Protein 1R69 (pdb70)

Organism: Enterobacteria phage 434 (NCBI:txid10712)

CATH classification: 1.10.260.40

Structure (mmCIF, N/CA/C/O backbone):
data_1R69
#
_entry.id   1R69
#
_cell.length_a   32.800
_cell.length_b   37.500
_cell.length_c   44.600
_cell.angle_alpha   90.00
_cell.angle_beta   90.00
_cell.angle_gamma   90.00
#
_symmetry.space_group_name_H-M   'P 21 21 21'
#
loop_
_entity.id
_entity.type
_entity.pdbx_description
1 polymer 'REPRESSOR PROTEIN CI'
2 water water
#
loop_
_atom_site.group_PDB
_atom_site.id
_atom_site.type_symbol
_atom_site.label_atom_id
_atom_site.label_alt_id
_atom_site.label_comp_id
_atom_site.label_asym_id
_atom_site.label_entity_id
_atom_site.label_seq_id
_atom_site.pdbx_PDB_ins_code
_atom_site.Cartn_x
_atom_site.Cartn_y
_atom_site.Cartn_z
_atom_site.occupancy
_atom_site.B_iso_or_equiv
_atom_site.auth_seq_id
_atom_site.auth_comp_id
_atom_site.auth_asym_id
_atom_site.auth_atom_id
_atom_site.pdbx_PDB_model_num
ATOM 1 N N . SER A 1 1 ? -9.592 -9.889 23.587 1.00 22.84 1 SER A N 1
ATOM 2 C CA . SER A 1 1 ? -10.028 -9.538 22.229 1.00 2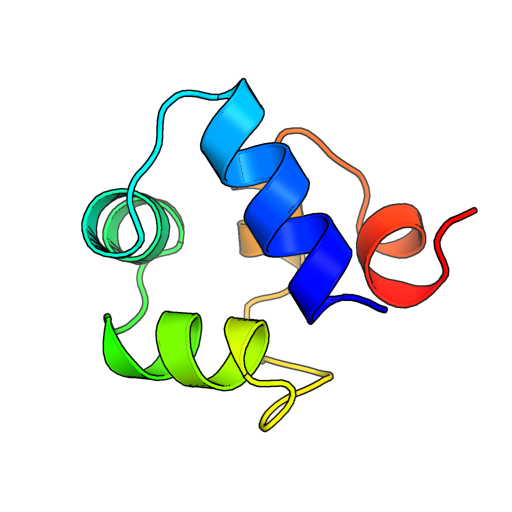3.16 1 SER A CA 1
ATOM 3 C C . SER A 1 1 ? -9.996 -8.019 22.091 1.00 18.19 1 SER A C 1
ATOM 4 O O . SER A 1 1 ? -9.600 -7.316 23.024 1.00 15.37 1 SER A O 1
ATOM 7 N N . ILE A 1 2 ? -10.402 -7.550 20.932 1.00 18.89 2 ILE A N 1
ATOM 8 C CA . ILE A 1 2 ? -10.398 -6.112 20.640 1.00 18.64 2 ILE A CA 1
ATOM 9 C C . ILE A 1 2 ? -11.298 -5.287 21.542 1.00 15.56 2 ILE A C 1
ATOM 10 O O . ILE A 1 2 ? -10.917 -4.143 21.832 1.00 16.95 2 ILE A O 1
ATOM 15 N N . SER A 1 3 ? -12.427 -5.808 21.965 1.00 16.54 3 SER A N 1
ATOM 16 C CA . SER A 1 3 ? -13.366 -5.095 22.843 1.00 15.19 3 SER A CA 1
ATOM 17 C C . SER A 1 3 ? -12.745 -4.833 24.214 1.00 15.48 3 SER A C 1
ATOM 18 O O . SER A 1 3 ? -12.891 -3.724 24.761 1.00 16.20 3 SER A O 1
ATOM 21 N N . SER A 1 4 ? -12.056 -5.841 24.738 1.00 13.66 4 SER A N 1
ATOM 22 C CA . SER A 1 4 ? -11.428 -5.660 26.066 1.00 15.87 4 SER A CA 1
ATOM 23 C C . SER A 1 4 ? -10.217 -4.750 25.924 1.00 12.73 4 SER A C 1
ATOM 24 O O . SER A 1 4 ? -10.003 -3.894 26.790 1.00 10.99 4 SER A O 1
ATOM 27 N N . ARG A 1 5 ? -9.455 -4.893 24.851 1.00 15.07 5 ARG A N 1
ATOM 28 C CA . ARG A 1 5 ? -8.264 -4.075 24.581 1.00 10.46 5 ARG A CA 1
ATOM 29 C C . ARG A 1 5 ? -8.603 -2.615 24.310 1.00 9.35 5 ARG A C 1
ATOM 30 O O . ARG A 1 5 ? -7.810 -1.741 24.685 1.00 7.65 5 ARG A O 1
ATOM 38 N N . VAL A 1 6 ? -9.735 -2.360 23.685 1.00 13.32 6 VAL A N 1
ATOM 39 C CA . VAL A 1 6 ? -10.186 -0.999 23.381 1.00 15.49 6 VAL A CA 1
ATOM 40 C C . VAL A 1 6 ? -10.631 -0.311 24.680 1.00 16.04 6 VAL A C 1
ATOM 41 O O . VAL A 1 6 ? -10.294 0.855 24.923 1.00 17.09 6 VAL A O 1
ATOM 45 N N . LYS A 1 7 ? -11.395 -1.045 25.469 1.00 15.32 7 LYS A N 1
ATOM 46 C CA . LYS A 1 7 ? -11.909 -0.521 26.747 1.00 12.93 7 LYS A CA 1
ATOM 47 C C . LYS A 1 7 ? -10.734 -0.163 27.643 1.00 8.89 7 LYS A C 1
ATOM 48 O O . LYS A 1 7 ? -10.605 0.948 28.163 1.00 7.35 7 LYS A O 1
ATOM 54 N N . SER A 1 8 ? -9.828 -1.103 27.794 1.00 11.72 8 SER A N 1
ATOM 55 C CA . SER A 1 8 ? -8.621 -0.998 28.604 1.00 16.40 8 SER A CA 1
ATOM 56 C C . SER A 1 8 ? -7.775 0.225 28.270 1.00 16.20 8 SER A C 1
ATOM 57 O O . SER A 1 8 ? -7.316 0.911 29.209 1.00 18.61 8 SER A O 1
ATOM 60 N N . LYS A 1 9 ? -7.559 0.467 26.994 1.00 14.11 9 LYS A N 1
ATOM 61 C CA . LYS A 1 9 ? -6.756 1.611 26.546 1.00 10.37 9 LYS A CA 1
ATOM 62 C C . LYS A 1 9 ? -7.494 2.929 26.687 1.00 8.11 9 LYS A C 1
ATOM 63 O O . LYS A 1 9 ? -6.838 3.901 27.088 1.00 9.10 9 LYS A O 1
ATOM 69 N N . ARG A 1 10 ? -8.776 2.945 26.345 1.00 11.40 10 ARG A N 1
ATOM 70 C CA . ARG A 1 10 ? -9.472 4.249 26.488 1.00 11.78 10 ARG A CA 1
ATOM 71 C C . ARG A 1 10 ? -9.472 4.669 27.956 1.00 8.40 10 ARG A C 1
ATOM 72 O O . ARG A 1 10 ? -9.312 5.863 28.222 1.00 7.42 10 ARG A O 1
ATOM 80 N N . ILE A 1 11 ? -9.605 3.726 28.871 1.00 10.45 11 ILE A N 1
ATOM 81 C CA . ILE A 1 11 ? -9.636 4.024 30.314 1.00 12.86 11 ILE A CA 1
ATOM 82 C C . ILE A 1 11 ? -8.320 4.598 30.797 1.00 10.38 11 ILE A C 1
ATOM 83 O O . ILE A 1 11 ? -8.284 5.591 31.554 1.00 11.01 11 ILE A O 1
ATOM 88 N N . GLN A 1 12 ? -7.246 4.007 30.319 1.00 8.39 12 GLN A N 1
ATOM 89 C CA . GLN A 1 12 ? -5.870 4.408 30.637 1.00 10.28 12 GLN A CA 1
ATOM 90 C C . GLN A 1 12 ? -5.582 5.828 30.157 1.00 14.35 12 GLN A C 1
ATOM 91 O O . GLN A 1 12 ? -4.748 6.554 30.739 1.00 16.27 12 GLN A O 1
ATOM 97 N N . LEU A 1 13 ? -6.273 6.224 29.098 1.00 11.30 13 LEU A N 1
ATOM 98 C CA . LEU A 1 13 ? -6.141 7.537 28.469 1.00 8.79 13 LEU A CA 1
ATOM 99 C C . LEU A 1 13 ? -7.125 8.565 29.017 1.00 6.77 13 LEU A C 1
ATOM 100 O O . LEU A 1 13 ? -7.067 9.753 28.682 1.00 11.48 13 LEU A O 1
ATOM 105 N N . GLY A 1 14 ? -8.042 8.103 29.825 1.00 10.04 14 GLY A N 1
ATOM 106 C CA . GLY A 1 14 ? -9.099 8.870 30.471 1.00 13.09 14 GLY A CA 1
ATOM 107 C C . GLY A 1 14 ? -10.205 9.256 29.495 1.00 11.80 14 GLY A C 1
ATOM 108 O O . GLY A 1 14 ? -10.700 10.378 29.598 1.00 14.65 14 GLY A O 1
ATOM 109 N N . LEU A 1 15 ? -10.576 8.372 28.594 1.00 13.47 15 LEU A N 1
ATOM 110 C CA . LEU A 1 15 ? -11.617 8.633 27.594 1.00 12.95 15 LEU A CA 1
ATOM 111 C C . LEU A 1 15 ? -12.868 7.796 27.851 1.00 11.61 15 LEU A C 1
ATOM 112 O O . LEU A 1 15 ? -12.768 6.616 28.207 1.00 13.21 15 LEU A O 1
ATOM 117 N N . ASN A 1 16 ? -14.010 8.435 27.658 1.00 12.58 16 ASN A N 1
ATOM 118 C CA . ASN A 1 16 ? -15.306 7.725 27.837 1.00 11.87 16 ASN A CA 1
ATOM 119 C C . ASN A 1 16 ? -15.655 7.340 26.393 1.00 9.05 16 ASN A C 1
ATOM 120 O O . ASN A 1 16 ? -14.908 7.774 25.497 1.00 8.50 16 ASN A O 1
ATOM 125 N N . GLN A 1 17 ? -16.708 6.594 26.164 1.00 13.63 17 GLN A N 1
ATOM 126 C CA . GLN A 1 17 ? -17.058 6.190 24.785 1.00 11.51 17 GLN A CA 1
ATOM 127 C C . GLN A 1 17 ? -17.372 7.343 23.840 1.00 8.01 17 GLN A C 1
ATOM 128 O O . GLN A 1 17 ? -17.047 7.234 22.649 1.00 6.80 17 GLN A O 1
ATOM 134 N N . ALA A 1 18 ? -18.003 8.374 24.353 1.00 7.68 18 ALA A N 1
ATOM 135 C CA . ALA A 1 18 ? -18.392 9.532 23.539 1.00 8.60 18 ALA A CA 1
ATOM 136 C C . ALA A 1 18 ? -17.171 10.278 23.035 1.00 10.72 18 ALA A C 1
ATOM 137 O O . ALA A 1 18 ? -17.174 10.732 21.877 1.00 12.62 18 ALA A O 1
ATOM 139 N N . GLU A 1 19 ? -16.177 10.400 23.877 1.00 8.50 19 GLU A N 1
ATOM 140 C CA . GLU A 1 19 ? -14.912 11.072 23.580 1.00 9.91 19 GLU A CA 1
ATOM 141 C C . GLU A 1 19 ? -14.095 10.313 22.551 1.00 9.84 19 GLU A C 1
ATOM 142 O O . GLU A 1 19 ? -13.476 10.951 21.676 1.00 9.82 19 GLU A O 1
ATOM 148 N N . LEU A 1 20 ? -14.111 8.996 22.676 1.00 12.06 20 LEU A N 1
ATOM 149 C CA . LEU A 1 20 ? -13.401 8.104 21.752 1.00 11.67 20 LEU A CA 1
ATOM 150 C C . LEU A 1 20 ? -14.087 8.146 20.376 1.00 13.48 20 LEU A C 1
ATOM 151 O O . LEU A 1 20 ? -13.357 8.142 19.366 1.00 18.11 20 LEU A O 1
ATOM 156 N N . ALA A 1 21 ? -15.403 8.184 20.353 1.00 8.28 21 ALA A N 1
ATOM 157 C CA . ALA A 1 21 ? -16.199 8.256 19.125 1.00 6.77 21 ALA A CA 1
ATOM 158 C C . ALA A 1 21 ? -15.839 9.517 18.343 1.00 10.15 21 ALA A C 1
ATOM 159 O O . ALA A 1 21 ? -15.543 9.433 17.145 1.00 12.19 21 ALA A O 1
ATOM 161 N N . GLN A 1 22 ? -15.832 10.667 19.000 1.00 12.22 22 GLN A N 1
ATOM 162 C CA . GLN A 1 22 ? -15.494 11.953 18.392 1.00 10.81 22 GLN A CA 1
ATOM 163 C C . GLN A 1 22 ? -14.046 11.988 17.907 1.00 15.02 22 GLN A C 1
ATOM 164 O O . GLN A 1 22 ? -13.749 12.649 16.892 1.00 17.63 22 GLN A O 1
ATOM 170 N N . LYS A 1 23 ? -13.137 11.331 18.604 1.00 17.95 23 LYS A N 1
ATOM 171 C CA . LYS A 1 23 ? -11.711 11.296 18.219 1.00 20.13 23 LYS A CA 1
ATOM 172 C C . LYS A 1 23 ? -11.518 10.449 16.959 1.00 19.53 23 LYS A C 1
ATOM 173 O O . LYS A 1 23 ? -10.700 10.764 16.078 1.00 18.33 23 LYS A O 1
ATOM 179 N N . VAL A 1 24 ? -12.281 9.382 16.884 1.00 19.86 24 VAL A N 1
ATOM 180 C CA . VAL A 1 24 ? -12.262 8.435 15.755 1.00 20.33 24 VAL A CA 1
ATOM 181 C C . VAL A 1 24 ? -13.091 9.002 14.606 1.00 19.54 24 VAL A C 1
ATOM 182 O O . VAL A 1 24 ? -12.733 8.778 13.441 1.00 21.82 24 VAL A O 1
ATOM 186 N N . GLY A 1 25 ? -14.144 9.732 14.914 1.00 15.19 25 GLY A N 1
ATOM 187 C CA . GLY A 1 25 ? -15.028 10.338 13.915 1.00 12.36 25 GLY A CA 1
ATOM 188 C C . GLY A 1 25 ? -16.145 9.377 13.523 1.00 12.56 25 GLY A C 1
ATOM 189 O O . GLY A 1 25 ? -16.572 9.312 12.365 1.00 13.15 25 GLY A O 1
ATOM 190 N N . THR A 1 26 ? -16.620 8.627 14.501 1.00 14.60 26 THR A N 1
ATOM 191 C CA . THR A 1 26 ? -17.700 7.651 14.325 1.00 10.29 26 THR A CA 1
ATOM 192 C C . THR A 1 26 ? -18.824 7.974 15.312 1.00 10.82 26 THR A C 1
ATOM 193 O O . THR A 1 26 ? -18.790 9.012 15.981 1.00 11.07 26 THR A O 1
ATOM 197 N N . THR A 1 27 ? -19.803 7.099 15.358 1.00 12.17 27 THR A N 1
ATOM 198 C CA . THR A 1 27 ? -20.986 7.204 16.204 1.00 11.40 27 THR A CA 1
ATOM 199 C C . THR A 1 27 ? -20.720 6.581 17.570 1.00 12.41 27 THR A C 1
ATOM 200 O O . THR A 1 27 ? -19.822 5.734 17.685 1.00 11.65 27 THR A O 1
ATOM 204 N N . GLN A 1 28 ? -21.500 7.012 18.552 1.00 14.20 28 GLN A N 1
ATOM 205 C CA . GLN A 1 28 ? -21.349 6.461 19.921 1.00 17.09 28 GLN A CA 1
ATOM 206 C C . GLN A 1 28 ? -21.656 4.963 19.881 1.00 14.39 28 GLN A C 1
ATOM 207 O O . GLN A 1 28 ? -20.934 4.159 20.475 1.00 13.95 28 GLN A O 1
ATOM 213 N N . GLN A 1 29 ? -22.688 4.591 19.159 1.00 15.72 29 GLN A N 1
ATOM 214 C CA . GLN A 1 29 ? -23.188 3.240 18.947 1.00 13.64 29 GLN A CA 1
ATOM 215 C C . GLN A 1 29 ? -22.139 2.322 18.329 1.00 11.83 29 GLN A C 1
ATOM 216 O O . GLN A 1 29 ? -22.112 1.135 18.703 1.00 15.55 29 GLN A O 1
ATOM 222 N N . SER A 1 30 ? -21.301 2.794 17.437 1.00 9.59 30 SER A N 1
ATOM 223 C CA . SER A 1 30 ? -20.250 1.992 16.811 1.00 11.96 30 SER A CA 1
ATOM 224 C C . SER A 1 30 ? -19.221 1.587 17.877 1.00 14.36 30 SER A C 1
ATOM 225 O O . SER A 1 30 ? -18.693 0.470 17.822 1.00 13.25 30 SER A O 1
ATOM 228 N N . ILE A 1 31 ? -18.943 2.522 18.782 1.00 16.03 31 ILE A N 1
ATOM 229 C CA . ILE A 1 31 ? -17.984 2.292 19.859 1.00 16.16 31 ILE A CA 1
ATOM 230 C C . ILE A 1 31 ? -18.514 1.235 20.842 1.00 15.10 31 ILE A C 1
ATOM 231 O O . ILE A 1 31 ? -17.774 0.368 21.311 1.00 14.05 31 ILE A O 1
ATOM 236 N N . GLU A 1 32 ? -19.792 1.341 21.126 1.00 15.56 32 GLU A N 1
ATOM 237 C CA . GLU A 1 32 ? -20.517 0.454 22.024 1.00 14.19 32 GLU A CA 1
ATOM 238 C C . GLU A 1 32 ? -20.522 -0.972 21.502 1.00 14.10 32 GLU A C 1
ATOM 239 O O . GLU A 1 32 ? -20.299 -1.918 22.273 1.00 14.71 32 GLU A O 1
ATOM 245 N N . GLN A 1 33 ? -20.767 -1.097 20.212 1.00 13.04 33 GLN A N 1
ATOM 246 C CA . GLN A 1 33 ? -20.806 -2.392 19.522 1.00 15.10 33 GLN A CA 1
ATOM 247 C C . GLN A 1 33 ? -19.442 -3.064 19.488 1.00 13.19 33 GLN A C 1
ATOM 248 O O . GLN A 1 33 ? -19.358 -4.302 19.531 1.00 15.29 33 GLN A O 1
ATOM 254 N N . LEU A 1 34 ? -18.393 -2.284 19.405 1.00 13.02 34 LEU A N 1
ATOM 255 C CA . LEU A 1 34 ? -17.022 -2.831 19.384 1.00 16.91 34 LEU A CA 1
ATOM 256 C C . LEU A 1 34 ? -16.652 -3.292 20.793 1.00 21.11 34 LEU A C 1
ATOM 257 O O . LEU A 1 34 ? -16.017 -4.344 20.957 1.00 25.58 34 LEU A O 1
ATOM 262 N N . GLU A 1 35 ? -17.069 -2.543 21.799 1.00 20.04 35 GLU A N 1
ATOM 263 C CA . GLU A 1 35 ? -16.796 -2.867 23.205 1.00 14.73 35 GLU A CA 1
ATOM 264 C C . GLU A 1 35 ? -17.641 -4.005 23.736 1.00 12.61 35 GLU A C 1
ATOM 265 O O . GLU A 1 35 ? -17.223 -4.610 24.735 1.00 13.67 35 GLU A O 1
ATOM 271 N N . ASN A 1 36 ? -18.729 -4.333 23.076 1.00 15.81 36 ASN A N 1
ATOM 272 C CA . ASN A 1 36 ? -19.650 -5.419 23.423 1.00 17.56 36 ASN A CA 1
ATOM 273 C C . ASN A 1 36 ? -19.428 -6.643 22.521 1.00 18.62 36 ASN A C 1
ATOM 274 O O . ASN A 1 36 ? -20.228 -7.597 22.495 1.00 21.13 36 ASN A O 1
ATOM 279 N N . GLY A 1 37 ? -18.355 -6.641 21.771 1.00 16.50 37 GLY A N 1
ATOM 280 C CA . GLY A 1 37 ? -17.929 -7.668 20.843 1.00 16.90 37 GLY A CA 1
ATOM 281 C C . GLY A 1 37 ? -18.840 -7.913 19.656 1.00 19.84 37 GLY A C 1
ATOM 282 O O . GLY A 1 37 ? -18.788 -9.017 19.089 1.00 21.03 37 GLY A O 1
ATOM 283 N N . LYS A 1 38 ? -19.643 -6.954 19.247 1.00 25.55 38 LYS A N 1
ATOM 284 C CA . LYS A 1 38 ? -20.576 -7.067 18.122 1.00 27.75 38 LYS A CA 1
ATOM 285 C C . LYS A 1 38 ? -19.924 -6.819 16.767 1.00 28.75 38 LYS A C 1
ATOM 286 O O . LYS A 1 38 ? -20.406 -7.333 15.747 1.00 30.14 38 LYS A O 1
ATOM 292 N N . THR A 1 39 ? -18.858 -6.054 16.758 1.00 27.62 39 THR A N 1
ATOM 293 C CA . THR A 1 39 ? -18.099 -5.724 15.541 1.00 27.14 39 THR A CA 1
ATOM 294 C C . THR A 1 39 ? -16.629 -5.957 15.878 1.00 29.89 39 THR A C 1
ATOM 295 O O . THR A 1 39 ? -16.107 -5.490 16.906 1.00 33.16 39 THR A O 1
ATOM 299 N N . LYS A 1 40 ? -15.975 -6.737 15.037 1.00 30.80 40 LYS A N 1
ATOM 300 C CA . LYS A 1 40 ? -14.566 -7.099 15.213 1.00 31.19 40 LYS A CA 1
ATOM 301 C C . LYS A 1 40 ? -13.645 -6.450 14.197 1.00 29.85 40 LYS A C 1
ATOM 302 O O . LYS A 1 40 ? -12.433 -6.385 14.487 1.00 32.91 40 LYS A O 1
ATOM 308 N N . ARG A 1 41 ? -14.200 -6.011 13.079 1.00 23.56 41 ARG A N 1
ATOM 309 C CA . ARG A 1 41 ? -13.396 -5.377 12.021 1.00 20.06 41 ARG A CA 1
ATOM 310 C C . ARG A 1 41 ? -14.033 -4.123 11.440 1.00 17.58 41 ARG A C 1
ATOM 311 O O . ARG A 1 41 ? -14.436 -4.099 10.270 1.00 14.48 41 ARG A O 1
ATOM 319 N N . PRO A 1 42 ? -14.109 -3.082 12.256 1.00 18.90 42 PRO A N 1
ATOM 320 C CA . PRO A 1 42 ? -14.698 -1.805 11.829 1.00 17.94 42 PRO A CA 1
ATOM 321 C C . PRO A 1 42 ? -13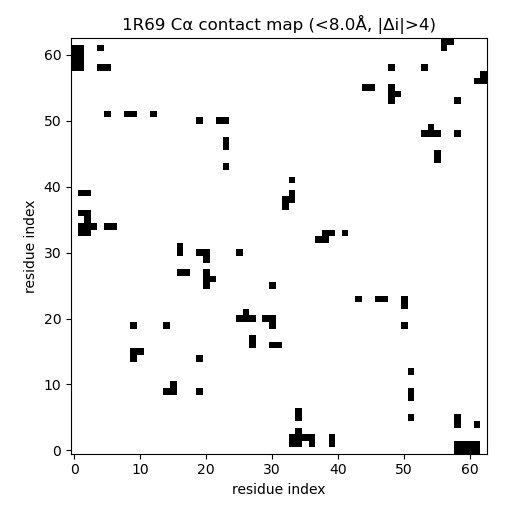.882 -1.236 10.679 1.00 19.56 42 PRO A C 1
ATOM 322 O O . PRO A 1 42 ? -12.729 -1.650 10.476 1.00 21.30 42 PRO A O 1
ATOM 326 N N . ARG A 1 43 ? -14.479 -0.300 9.965 1.00 21.61 43 ARG A N 1
ATOM 32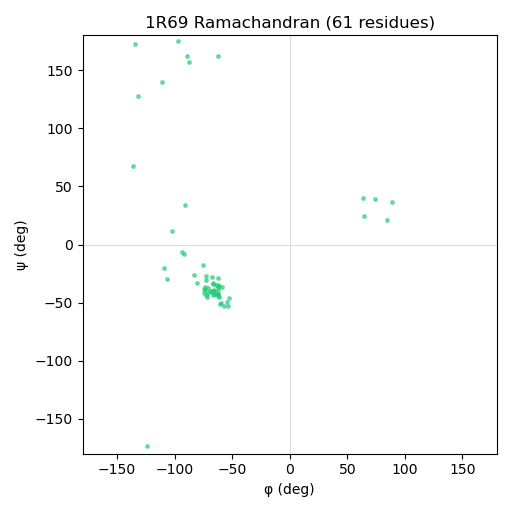7 C CA . ARG A 1 43 ? -13.833 0.352 8.819 1.00 22.55 43 ARG A CA 1
ATOM 328 C C . ARG A 1 43 ? -12.749 1.308 9.314 1.00 19.44 43 ARG A C 1
ATOM 329 O O . ARG A 1 43 ? -11.765 1.560 8.610 1.00 20.31 43 ARG A O 1
ATOM 337 N N . PHE A 1 44 ? -12.965 1.786 10.523 1.00 13.33 44 PHE A N 1
ATOM 338 C CA . PHE A 1 44 ? -12.065 2.746 11.165 1.00 14.43 44 PHE A CA 1
ATOM 339 C C . PHE A 1 44 ? -10.954 2.163 12.019 1.00 12.92 44 PHE A C 1
ATOM 340 O O . PHE A 1 44 ? -10.605 2.861 12.993 1.00 16.60 44 PHE A O 1
ATOM 348 N N . LEU A 1 45 ? -10.375 1.031 11.708 1.00 10.69 45 LEU A N 1
ATOM 349 C CA . LEU A 1 45 ? -9.300 0.452 12.522 1.00 13.39 45 LEU A CA 1
ATOM 350 C C . LEU A 1 45 ? -8.045 1.299 12.643 1.00 13.78 45 LEU A C 1
ATOM 351 O O . LEU A 1 45 ? -7.526 1.400 13.768 1.00 16.82 45 LEU A O 1
ATOM 356 N N . PRO A 1 46 ? -7.553 1.866 11.565 1.00 14.49 46 PRO A N 1
ATOM 357 C CA . PRO A 1 46 ? -6.356 2.709 11.569 1.00 13.53 46 PRO A CA 1
ATOM 358 C C . PRO A 1 46 ? -6.547 3.951 12.431 1.00 11.37 46 PRO A C 1
ATOM 359 O O . PRO A 1 46 ? -5.597 4.364 13.128 1.00 10.52 46 PRO A O 1
ATOM 363 N N . GLU A 1 47 ? -7.727 4.544 12.389 1.00 10.11 47 GLU A N 1
ATOM 364 C CA . GLU A 1 47 ? -8.046 5.736 13.186 1.00 11.92 47 GLU A CA 1
ATOM 365 C C . GLU A 1 47 ? -8.209 5.367 14.670 1.00 10.96 47 GLU A C 1
ATOM 366 O O . GLU A 1 47 ? -7.940 6.194 15.555 1.00 11.02 47 GLU A O 1
ATOM 372 N N . LEU A 1 48 ? -8.669 4.150 14.906 1.00 10.90 48 LEU A N 1
ATOM 373 C CA . LEU A 1 48 ?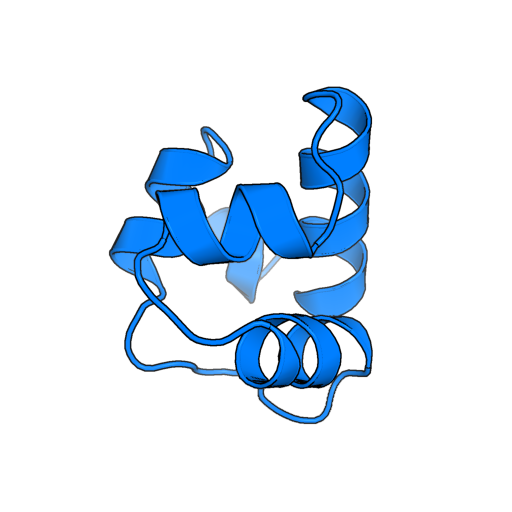 -8.884 3.652 16.278 1.00 10.16 48 LEU A CA 1
ATOM 374 C C . LEU A 1 48 ? -7.535 3.420 16.951 1.00 11.45 48 LEU A C 1
ATOM 375 O O . LEU A 1 48 ? -7.375 3.780 18.131 1.00 10.17 48 LEU A O 1
ATOM 380 N N . ALA A 1 49 ? -6.622 2.848 16.176 1.00 9.54 49 ALA A N 1
ATOM 381 C CA . ALA A 1 49 ? -5.274 2.563 16.684 1.00 10.59 49 ALA A CA 1
ATOM 382 C C . ALA A 1 49 ? -4.545 3.840 17.076 1.00 12.04 49 ALA A C 1
ATOM 383 O O . ALA A 1 49 ? -3.869 3.875 18.109 1.00 15.56 49 ALA A O 1
ATOM 385 N N . SER A 1 50 ? -4.673 4.843 16.245 1.00 14.84 50 SER A N 1
ATOM 386 C CA . SER A 1 50 ? -4.059 6.162 16.390 1.00 14.25 50 SER A CA 1
ATOM 387 C C . SER A 1 50 ? -4.604 6.934 17.583 1.00 9.58 50 SER A C 1
ATOM 388 O O . SER A 1 50 ? -3.812 7.548 18.317 1.00 10.51 50 SER A O 1
ATOM 391 N N . ALA A 1 51 ? -5.905 6.917 17.774 1.00 7.24 51 ALA A N 1
ATOM 392 C CA . ALA A 1 51 ? -6.564 7.590 18.896 1.00 9.84 51 ALA A CA 1
ATOM 393 C C . ALA A 1 51 ? -6.222 6.940 20.234 1.00 11.37 51 ALA A C 1
ATOM 394 O O . ALA A 1 51 ? -6.237 7.617 21.282 1.00 12.37 51 ALA A O 1
ATOM 396 N N . LEU A 1 52 ? -5.917 5.653 20.228 1.00 12.57 52 LEU A N 1
ATOM 397 C CA . LEU A 1 52 ? -5.558 4.848 21.391 1.00 10.96 52 LEU A CA 1
ATOM 398 C C . LEU A 1 52 ? -4.044 4.767 21.609 1.00 11.30 52 LEU A C 1
ATOM 399 O O . LEU A 1 52 ? -3.582 4.221 22.625 1.00 11.51 52 LEU A O 1
ATOM 404 N N . GLY A 1 53 ? -3.287 5.301 20.672 1.00 11.13 53 GLY A N 1
ATOM 405 C CA . GLY A 1 53 ? -1.827 5.299 20.738 1.00 9.72 53 GLY A CA 1
ATOM 406 C C . GLY A 1 53 ? -1.256 3.893 20.701 1.00 13.46 53 GLY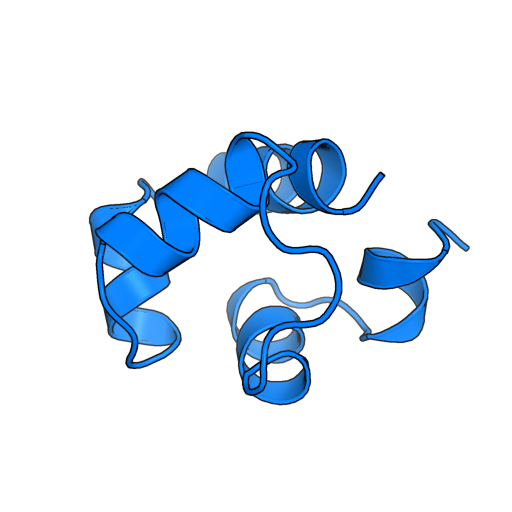 A C 1
ATOM 407 O O . GLY A 1 53 ? -0.280 3.596 21.415 1.00 16.62 53 GLY A O 1
ATOM 408 N N . VAL A 1 54 ? -1.857 3.057 19.874 1.00 13.30 54 VAL A N 1
ATOM 409 C CA . VAL A 1 54 ? -1.452 1.667 19.683 1.00 14.87 54 VAL A CA 1
ATOM 410 C C . VAL A 1 54 ? -1.399 1.325 18.182 1.00 15.20 54 VAL A C 1
ATOM 411 O O . VAL A 1 54 ? -1.829 2.103 17.330 1.00 17.84 54 VAL A O 1
ATOM 415 N N . SER A 1 55 ? -0.885 0.139 17.925 1.00 12.66 55 SER A N 1
ATOM 416 C CA . SER A 1 55 ? -0.761 -0.416 16.580 1.00 15.66 55 SER A CA 1
ATOM 417 C C . SER A 1 55 ? -2.062 -1.164 16.283 1.00 15.68 55 SER A C 1
ATOM 418 O O . SER A 1 55 ? -2.805 -1.499 17.219 1.00 16.01 55 SER A O 1
ATOM 421 N N . VAL A 1 56 ? -2.271 -1.413 15.004 1.00 15.35 56 VAL A N 1
ATOM 422 C CA . VAL A 1 56 ? -3.476 -2.151 14.579 1.00 17.51 56 VAL A CA 1
ATOM 423 C C . VAL A 1 56 ? -3.322 -3.630 14.938 1.00 14.86 56 VAL A C 1
ATOM 424 O O . VAL A 1 56 ? -4.289 -4.287 15.329 1.00 12.40 56 VAL A O 1
ATOM 428 N N . ASP A 1 57 ? -2.114 -4.136 14.818 1.00 18.40 57 ASP A N 1
ATOM 429 C CA . ASP A 1 57 ? -1.755 -5.524 15.127 1.00 22.89 57 ASP A CA 1
ATOM 430 C C . ASP A 1 57 ? -2.134 -5.829 16.582 1.00 21.60 57 ASP A C 1
ATOM 431 O O . ASP A 1 57 ? -2.847 -6.801 16.864 1.00 21.54 57 ASP A O 1
ATOM 436 N N . TRP A 1 58 ? -1.665 -4.979 17.479 1.00 20.08 58 TRP A N 1
ATOM 437 C CA . TRP A 1 58 ? -1.948 -5.122 18.909 1.00 14.70 58 TRP A CA 1
ATOM 438 C C . TRP A 1 58 ? -3.451 -5.193 19.157 1.00 10.58 58 TRP A C 1
ATOM 439 O O . TRP A 1 58 ? -3.862 -6.109 19.877 1.00 14.12 58 TRP A O 1
ATOM 450 N N . LEU A 1 59 ? -4.235 -4.297 18.607 1.00 12.89 59 LEU A N 1
ATOM 451 C CA . LEU A 1 59 ? -5.691 -4.270 18.794 1.00 11.82 59 LEU A CA 1
ATOM 452 C C . LEU A 1 59 ? -6.364 -5.594 18.448 1.00 12.83 59 LEU A C 1
ATOM 453 O O . LEU A 1 59 ? -7.123 -6.166 19.228 1.00 17.70 59 LEU A O 1
ATOM 458 N N . LEU A 1 60 ? -6.082 -6.055 17.254 1.00 18.59 60 LEU A N 1
ATOM 459 C CA . LEU A 1 60 ? -6.615 -7.269 16.659 1.00 22.71 60 LEU A CA 1
ATOM 460 C C . LEU A 1 60 ? -6.105 -8.590 17.207 1.00 24.23 60 LEU A C 1
ATOM 461 O O . LEU A 1 60 ? -6.927 -9.503 17.391 1.00 26.74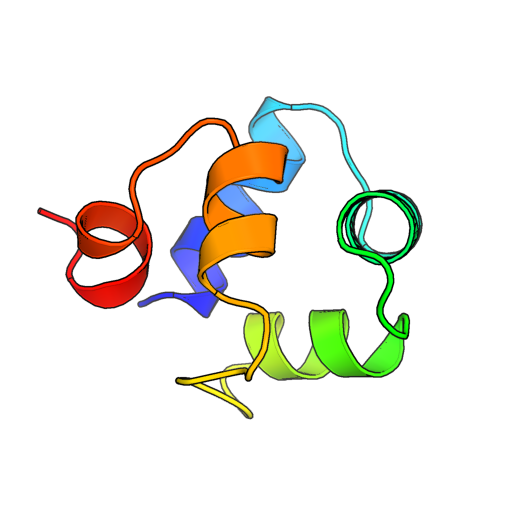 60 LEU A O 1
ATOM 466 N N . ASN A 1 61 ? -4.815 -8.707 17.429 1.00 26.75 61 ASN A N 1
ATOM 467 C CA . ASN A 1 61 ? -4.192 -9.951 17.901 1.00 28.01 61 ASN A CA 1
ATOM 468 C C . ASN A 1 61 ? -3.731 -9.995 19.348 1.00 27.02 61 ASN A C 1
ATOM 469 O O . ASN A 1 61 ? -3.716 -11.089 19.943 1.00 23.58 61 ASN A O 1
ATOM 474 N N . GLY A 1 62 ? -3.354 -8.869 19.908 1.00 27.84 62 GLY A N 1
ATOM 475 C CA . GLY A 1 62 ? -2.881 -8.759 21.289 1.00 27.53 62 GLY A CA 1
ATOM 476 C C . GLY A 1 62 ? -1.399 -9.076 21.376 1.00 30.04 62 GLY A C 1
ATOM 477 O O . GLY A 1 62 ? -0.885 -9.432 22.446 1.00 33.21 62 GLY A O 1
ATOM 478 N N . THR A 1 63 ? -0.715 -8.954 20.252 1.00 31.98 63 THR A N 1
ATOM 479 C CA . THR A 1 63 ? 0.725 -9.218 20.148 1.00 30.24 63 THR A CA 1
ATOM 480 C C . THR A 1 63 ? 1.364 -8.265 19.132 1.00 26.10 63 THR A C 1
ATOM 481 O O . THR A 1 63 ? 1.410 -8.808 17.990 1.00 33.81 63 THR A O 1
#

Foldseek 3Di:
DLLVVLVVLCVVVVHDLVRLCVQLVHDSVVNVCVNVVNDLDDPSLVSSCVSSVHDSCCSNPVD

Solvent-accessible surface area: 3773 Å² total; per-residue (Å²): 88,11,17,69,44,0,76,68,49,21,113,132,94,62,29,88,36,49,74,0,4,149,144,10,54,31,86,70,117,28,0,65,55,0,12,106,36,150,51,124,178,17,168,10,17,86,66,0,5,90,22,3,69,32,60,52,92,70,0,42,106,31,144

InterPro domains:
  IPR001387 Cro/C1-type, helix-turn-helix domain [PF01381] (7-60)
  IPR001387 Cro/C1-type, helix-turn-helix domain [PS50943] (7-60)
  IPR001387 Cro/C1-type, helix-turn-helix domain [SM00530] (6-60)
  IPR001387 Cro/C1-type, helix-turn-helix domain [cd00093] (4-60)
  IPR010982 Lambda repressor-like, DNA-binding domain superfamily [G3DSA:1.10.260.40] (2-70)
  IPR010982 Lambda repressor-like, DNA-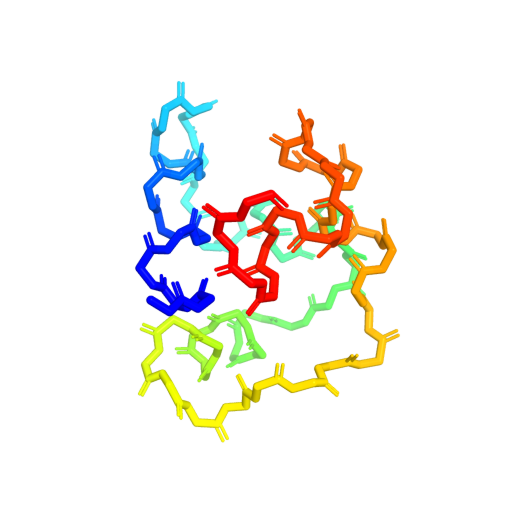binding domain superfamily [SSF47413] (3-62)

Sequence (63 aa):
SISSRVKSKRIQLGLNQAELAQKVGTTQQSIEQLENGKTKRPRFLPELASALGVSVDWLLNGT

Nearest PDB structures (foldseek):
  1r69-assembly1_A  TM=1.016E+00  e=5.217E-09  Phage 434
  1per-assembly1_L  TM=9.948E-01  e=2.702E-08  Phage 434
  1rpe-assembly1_L  TM=9.918E-01  e=4.018E-08  Phage 434
  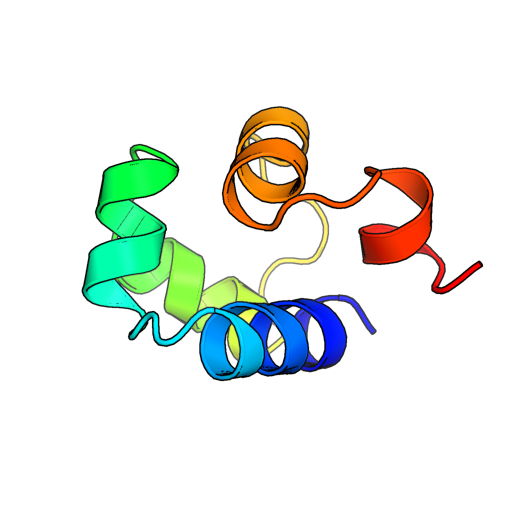1r63-assembly1_A  TM=9.611E-01  e=5.336E-08  Phage 434
  2cro-assembly1_A  TM=9.678E-01  e=4.203E-06  Phage 434

Secondary structure (DSSP, 8-state):
-HHHHHHHHHHHTT--HHHHHHHHTS-HHHHHHHHTTS-SS-TTHHHHHHHTT--HHHHHH--

B-factor: mean 18.1, std 8.56, range [6.77, 62.52]

Radius of gyration: 10.06 Å; Cα contacts (8 Å, |Δi|>4): 66; chains: 1; bounding box: 24×22×22 Å